Protein AF-A0A3P1SDQ8-F1 (afdb_monomer)

InterPro domains:
  IPR000157 Toll/interleukin-1 receptor homology (TIR) domain [PF13676] (14-118)
  IPR035897 Toll/interleukin-1 receptor homology (TIR) domain superfamily [G3DSA:3.40.50.10140] (2-128)
  IPR035897 Toll/interleukin-1 receptor homology (TIR) domain superfamily [SSF52200] (10-113)

Sequence (169 aa):
MNVTPAPTPTVKLFLSWYSGDRELKEDLVDRLRVRLKIEKGINFEWWDDSELSLGENWRAQLRAHIAEADYVLQLLSPGFLASEIIDEIELQKEDGPELKFLPVQLVYVDPQDKNIDWKGLNELQQFFSLGRSYEQTPTHERNAFVDALVRKIRARVLTTDGTTNWNKA

Foldseek 3Di:
DDDDDDDQEEAEEEEAEFPVCVVLCVLLVVLLVVVQPPDPSYHYDYDYLVPQDPDPCSLVVLLVSQQPHQEYEYADDPRRLVDCSLVSVLVCCVVHDNHHYAAADSDDDPLPPPVGPCSCVSVDDYDDDVPDGLVRAPPVCNSVSSVVSNVVVVVVVPPPDPDPDPPDD

Radius of gyration: 16.47 Å; Cα contacts (8 Å, |Δi|>4): 202; chains: 1; bounding box: 36×43×56 Å

pLDDT: mean 84.25, std 15.3, range [37.03, 98.38]

Secondary structure (DSSP, 8-state):
---PPPPPPEEEEEEE--GGGHHHHHHHHHHHHHHHTT-SS-EEEEEEGGGSPSSTTHHHHHHHHHHH-SEEEEEE-HHHHTSTHHHHHHHHHHHSS--EEEEEESS---TT-TTS--TTTTSS--B-BTTB-STTS-TTTHHHHHHHHHHHHHHHHH---TT--TT--

Organism: NCBI:txid100469

Solvent-accessible surface area (backbone atoms only — not comparable to full-atom values): 10176 Å² total; per-residue (Å²): 135,87,77,78,76,76,81,64,50,76,44,35,36,29,44,45,68,34,81,90,48,47,71,64,47,49,60,52,44,60,58,39,52,62,53,51,72,67,45,80,80,44,42,74,45,74,52,53,64,88,77,52,61,90,58,92,60,29,65,59,52,52,51,50,49,57,73,69,29,63,28,40,39,32,42,38,28,72,63,27,64,72,38,73,65,53,58,58,53,51,56,46,58,78,77,49,73,91,73,41,74,44,40,31,33,37,35,76,68,69,74,80,52,82,88,55,77,52,87,70,55,59,80,47,81,63,46,58,52,94,88,30,21,54,66,75,39,54,79,92,46,41,63,59,42,42,56,52,50,51,54,51,55,52,51,60,67,69,53,80,61,100,73,76,69,87,88,77,128

Mean predicted aligned error: 6.9 Å

Structure (mmCIF, N/CA/C/O backbone):
data_AF-A0A3P1SDQ8-F1
#
_entry.id   AF-A0A3P1SDQ8-F1
#
loop_
_atom_site.group_PDB
_atom_site.id
_atom_site.type_symbol
_atom_site.label_atom_id
_atom_site.label_alt_id
_atom_site.label_comp_id
_atom_site.label_asym_id
_atom_site.label_entity_id
_atom_site.label_seq_id
_atom_site.pdbx_PDB_ins_code
_atom_site.Cartn_x
_atom_site.Cartn_y
_atom_site.Cartn_z
_atom_site.occupancy
_atom_site.B_iso_or_equiv
_atom_site.auth_seq_id
_atom_site.auth_comp_id
_atom_site.auth_asym_id
_atom_site.auth_atom_id
_atom_site.pdbx_PDB_model_num
ATOM 1 N N . MET A 1 1 ? -20.810 17.967 33.895 1.00 43.44 1 MET A N 1
ATOM 2 C CA . MET A 1 1 ? -21.220 16.709 33.238 1.00 43.44 1 MET A CA 1
ATOM 3 C C . MET A 1 1 ? -19.979 16.150 32.565 1.00 43.44 1 MET A C 1
ATOM 5 O O . MET A 1 1 ? -19.465 16.811 31.674 1.00 43.44 1 MET A O 1
ATOM 9 N N . ASN A 1 2 ? -19.441 15.024 33.037 1.00 45.00 2 ASN A N 1
ATOM 10 C CA . ASN A 1 2 ? -18.306 14.380 32.374 1.00 45.00 2 ASN A CA 1
ATOM 11 C C . ASN A 1 2 ? -18.855 13.551 31.217 1.00 45.00 2 ASN A C 1
ATOM 13 O O . ASN A 1 2 ? -19.515 12.541 31.443 1.00 45.00 2 ASN A O 1
ATOM 17 N N . VAL A 1 3 ? -18.621 14.009 29.991 1.00 51.53 3 VAL A N 1
ATOM 18 C CA . VAL A 1 3 ? -18.893 13.216 28.794 1.00 51.53 3 VAL A CA 1
ATOM 19 C C . VAL A 1 3 ? -17.743 12.223 28.671 1.00 51.53 3 VAL A C 1
ATOM 21 O O . VAL A 1 3 ? -16.605 12.628 28.440 1.00 51.53 3 VAL A O 1
ATOM 24 N N . THR A 1 4 ? -18.007 10.936 28.879 1.00 52.09 4 THR A N 1
ATOM 25 C CA . THR A 1 4 ? -17.050 9.884 28.521 1.00 52.09 4 THR A CA 1
ATOM 26 C C . THR A 1 4 ? -16.827 9.973 27.008 1.00 52.09 4 THR A C 1
ATOM 28 O O . THR A 1 4 ? -17.816 9.915 26.271 1.00 52.09 4 THR A O 1
ATOM 31 N N . PRO A 1 5 ? -15.592 10.178 26.511 1.00 62.31 5 PRO A N 1
ATOM 32 C CA . PRO A 1 5 ? -15.362 10.220 25.073 1.00 62.31 5 PRO A CA 1
ATOM 33 C C . PRO A 1 5 ? -15.762 8.873 24.461 1.00 62.31 5 PRO A C 1
ATOM 35 O O . PRO A 1 5 ? -15.496 7.821 25.047 1.00 62.31 5 PRO A O 1
ATOM 38 N N . ALA A 1 6 ? -16.430 8.911 23.306 1.00 66.75 6 ALA A N 1
ATOM 39 C CA . ALA A 1 6 ? -16.764 7.706 22.556 1.00 66.75 6 ALA A CA 1
ATOM 40 C C . ALA A 1 6 ? -15.485 6.896 22.260 1.00 66.75 6 ALA A C 1
ATOM 42 O O . ALA A 1 6 ? -14.425 7.501 22.062 1.00 66.75 6 ALA A O 1
ATOM 43 N N . PRO A 1 7 ? -15.556 5.552 22.241 1.00 77.06 7 PRO A N 1
ATOM 44 C CA . PRO A 1 7 ? -14.398 4.731 21.915 1.00 77.06 7 PRO A CA 1
ATOM 45 C C . PRO A 1 7 ? -13.868 5.092 20.523 1.00 77.06 7 PRO A C 1
ATOM 47 O O . PRO A 1 7 ? -14.637 5.252 19.574 1.00 77.06 7 PRO A O 1
ATOM 50 N N . THR A 1 8 ? -12.548 5.239 20.415 1.00 83.38 8 THR A N 1
ATOM 51 C CA . THR A 1 8 ? -11.864 5.460 19.138 1.00 83.38 8 THR A CA 1
ATOM 52 C C . THR A 1 8 ? -12.131 4.266 18.214 1.00 83.38 8 THR A C 1
ATOM 54 O O . THR A 1 8 ? -11.879 3.139 18.642 1.00 83.38 8 THR A O 1
ATOM 57 N N . PRO A 1 9 ? -12.615 4.463 16.973 1.00 89.12 9 PRO A N 1
ATOM 58 C CA . PRO A 1 9 ? -12.817 3.360 16.040 1.00 89.12 9 PRO A CA 1
ATOM 59 C C . PRO A 1 9 ? -11.481 2.693 15.692 1.00 89.12 9 PRO A C 1
ATOM 61 O O . PRO A 1 9 ? -10.489 3.384 15.442 1.00 89.12 9 PRO A O 1
ATOM 64 N N . THR A 1 10 ? -11.472 1.361 15.659 1.00 92.75 10 THR A N 1
ATOM 65 C CA . THR A 1 10 ? -10.357 0.568 15.130 1.00 92.75 10 THR A CA 1
ATOM 66 C C . THR A 1 10 ? -10.589 0.300 13.649 1.00 92.75 10 THR A C 1
ATOM 68 O O . THR A 1 10 ? -11.703 -0.038 13.262 1.00 92.75 10 THR A O 1
ATOM 71 N N . VAL A 1 11 ? -9.540 0.451 12.846 1.00 93.25 11 VAL A N 1
ATOM 72 C CA . VAL A 1 11 ? -9.516 0.140 11.418 1.00 93.25 11 VAL A CA 1
ATOM 73 C C . VAL A 1 11 ? -8.430 -0.880 11.159 1.00 93.25 11 VAL A C 1
ATOM 75 O O . VAL A 1 11 ? -7.264 -0.646 11.478 1.00 93.25 11 VAL A O 1
ATOM 78 N N . LYS A 1 12 ? -8.827 -1.987 10.550 1.00 93.31 12 LYS A N 1
ATOM 79 C CA . LYS A 1 12 ? -7.978 -3.113 10.203 1.00 93.31 12 LYS A CA 1
ATOM 80 C C . LYS A 1 12 ? -7.491 -2.991 8.762 1.00 93.31 12 LYS A C 1
ATOM 82 O O . LYS A 1 12 ? -8.285 -3.031 7.823 1.00 93.31 12 LYS A O 1
ATOM 87 N N . LEU A 1 13 ? -6.185 -2.826 8.581 1.00 92.69 13 LEU A N 1
ATOM 88 C CA . LEU A 1 13 ? -5.535 -2.765 7.276 1.00 92.69 13 LEU A CA 1
ATOM 89 C C . LEU A 1 13 ? -4.804 -4.080 7.005 1.00 92.69 13 LEU A C 1
ATOM 91 O O . LEU A 1 13 ? -3.928 -4.465 7.771 1.00 92.69 13 LEU A O 1
ATOM 95 N N . PHE A 1 14 ? -5.085 -4.731 5.886 1.00 92.25 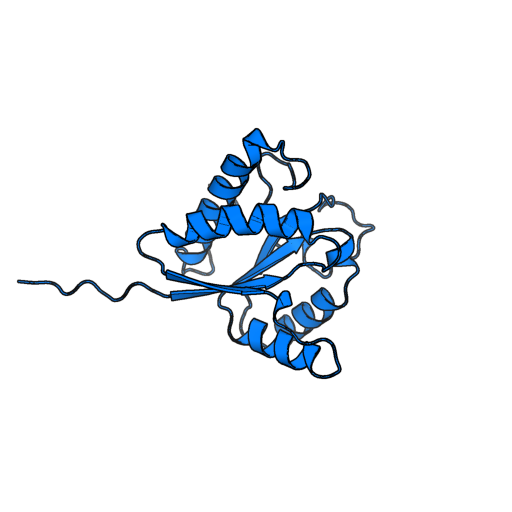14 PHE A N 1
ATOM 96 C CA . PHE A 1 14 ? -4.240 -5.818 5.401 1.00 92.25 14 PHE A CA 1
ATOM 97 C C . PHE A 1 14 ? -3.256 -5.287 4.358 1.00 92.25 14 PHE A C 1
ATOM 99 O O . PHE A 1 14 ? -3.668 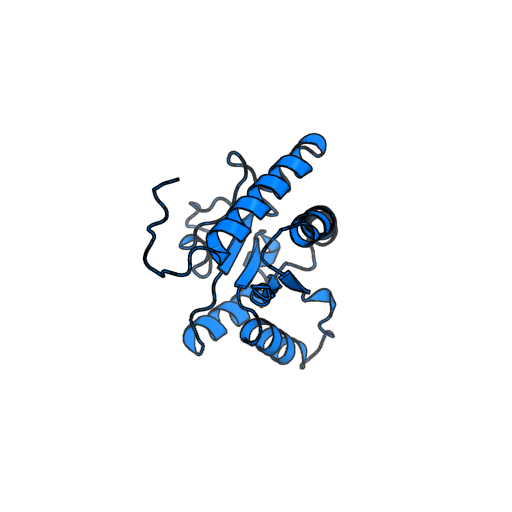-4.653 3.387 1.00 92.25 14 PHE A O 1
ATOM 106 N N . LEU A 1 15 ? -1.957 -5.521 4.552 1.00 93.44 15 LEU A N 1
ATOM 107 C CA . LEU A 1 15 ? -0.922 -5.166 3.584 1.00 93.44 15 LEU A CA 1
ATOM 108 C C . LEU A 1 15 ? -0.649 -6.343 2.643 1.00 93.44 15 LEU A C 1
ATOM 110 O O . LEU A 1 15 ? -0.160 -7.390 3.061 1.00 93.44 15 LEU A O 1
ATOM 114 N N . SER A 1 16 ? -0.887 -6.115 1.356 1.00 91.56 16 SER A N 1
ATOM 115 C CA . SER A 1 16 ? -0.626 -7.064 0.280 1.00 91.56 16 SER A CA 1
ATOM 116 C C . SER A 1 16 ? 0.511 -6.549 -0.603 1.00 91.56 16 SER A C 1
ATOM 118 O O . SER A 1 16 ? 0.505 -5.388 -1.018 1.00 91.56 16 SER A O 1
ATOM 120 N N . TRP A 1 17 ? 1.525 -7.378 -0.844 1.00 93.31 17 TRP A N 1
ATOM 121 C CA . TRP A 1 17 ? 2.751 -6.989 -1.542 1.00 93.31 17 TRP A CA 1
ATOM 122 C C . TRP A 1 17 ? 3.442 -8.221 -2.139 1.00 93.31 17 TRP A C 1
ATOM 124 O O . TRP A 1 17 ? 3.118 -9.351 -1.791 1.00 93.31 17 TRP A O 1
ATOM 134 N N . TYR A 1 18 ? 4.380 -8.017 -3.063 1.00 92.12 18 TYR A N 1
ATOM 135 C CA . TYR A 1 18 ? 5.155 -9.108 -3.650 1.00 92.12 18 TYR A CA 1
ATOM 136 C C . TYR A 1 18 ? 6.442 -9.348 -2.866 1.00 92.12 18 TYR A C 1
ATOM 138 O O . TYR A 1 18 ? 7.222 -8.420 -2.662 1.00 92.12 18 TYR A O 1
ATOM 146 N N . SER A 1 19 ? 6.711 -10.601 -2.491 1.00 90.38 19 SER A N 1
ATOM 147 C CA . SER A 1 19 ? 7.857 -10.973 -1.647 1.00 90.38 19 SER A CA 1
ATOM 148 C C . SER A 1 19 ? 9.222 -10.528 -2.196 1.00 90.38 19 SER A C 1
ATOM 150 O O . SER A 1 19 ? 10.143 -10.278 -1.416 1.00 90.38 19 SER A O 1
ATOM 152 N N . GLY A 1 20 ? 9.351 -10.369 -3.518 1.00 92.44 20 GLY A N 1
ATOM 153 C CA . GLY A 1 20 ? 10.554 -9.836 -4.165 1.00 92.44 20 GLY A CA 1
ATOM 154 C C . GLY A 1 20 ? 10.815 -8.343 -3.923 1.00 92.44 20 GLY A C 1
ATOM 155 O O . GLY A 1 20 ? 11.946 -7.905 -4.096 1.00 92.44 20 GLY A O 1
ATOM 156 N N . ASP A 1 21 ? 9.825 -7.577 -3.455 1.00 95.44 21 ASP A N 1
ATOM 157 C CA . ASP A 1 21 ? 9.936 -6.130 -3.204 1.00 95.44 21 ASP A CA 1
ATOM 158 C C . ASP A 1 21 ? 10.228 -5.791 -1.732 1.00 95.44 21 ASP A C 1
ATOM 160 O O . ASP A 1 21 ? 9.985 -4.672 -1.268 1.00 95.44 21 ASP A O 1
ATOM 164 N N . ARG A 1 22 ? 10.735 -6.765 -0.967 1.00 95.25 22 ARG A N 1
ATOM 165 C CA . ARG A 1 22 ? 10.848 -6.700 0.497 1.00 95.25 22 ARG A CA 1
ATOM 166 C C . ARG A 1 22 ? 11.561 -5.457 1.015 1.00 95.25 22 ARG A C 1
ATOM 168 O O . ARG A 1 22 ? 11.040 -4.807 1.913 1.00 95.25 22 ARG A O 1
ATOM 175 N N . GLU A 1 23 ? 12.719 -5.123 0.457 1.00 96.31 23 GLU A N 1
ATOM 176 C CA . GLU A 1 23 ? 13.522 -3.984 0.919 1.00 96.31 23 GLU A CA 1
ATOM 177 C C . GLU A 1 23 ? 12.754 -2.660 0.783 1.00 96.31 23 GLU A C 1
ATOM 179 O O . GLU A 1 23 ? 12.674 -1.863 1.719 1.00 96.31 23 GLU A O 1
ATOM 184 N N . LEU A 1 24 ? 12.130 -2.444 -0.377 1.00 97.62 24 LEU A N 1
ATOM 185 C CA . LEU A 1 24 ? 11.380 -1.225 -0.653 1.00 97.62 24 LEU A CA 1
ATOM 186 C C . LEU A 1 24 ? 10.082 -1.166 0.167 1.00 97.62 24 LEU A C 1
ATOM 188 O O . LEU A 1 24 ? 9.702 -0.094 0.648 1.00 97.62 24 LEU A O 1
ATOM 192 N N . LYS A 1 25 ? 9.431 -2.320 0.365 1.00 96.25 25 LYS A N 1
ATOM 193 C CA . LYS A 1 25 ? 8.280 -2.469 1.261 1.00 96.25 25 LYS A CA 1
ATOM 194 C C . LYS A 1 25 ? 8.643 -2.115 2.698 1.00 96.25 25 LYS A C 1
ATOM 196 O O . LYS A 1 25 ? 7.902 -1.358 3.317 1.00 96.25 25 LYS A O 1
ATOM 201 N N . GLU A 1 26 ? 9.746 -2.638 3.229 1.00 96.31 26 GLU A N 1
ATOM 202 C CA . GLU A 1 26 ? 10.172 -2.394 4.612 1.00 96.31 26 GLU A CA 1
ATOM 203 C C . GLU A 1 26 ? 10.441 -0.897 4.856 1.00 96.31 26 GLU A C 1
ATOM 205 O O . GLU A 1 26 ? 9.883 -0.339 5.802 1.00 96.31 26 GLU A O 1
ATOM 210 N N . ASP A 1 27 ? 11.147 -0.195 3.955 1.00 98.00 27 ASP A N 1
ATOM 211 C CA . ASP A 1 27 ? 11.371 1.260 4.095 1.00 98.00 27 ASP A CA 1
ATOM 212 C C . ASP A 1 27 ? 10.064 2.078 4.055 1.00 98.00 27 ASP A C 1
ATOM 214 O O . ASP A 1 27 ? 9.887 3.014 4.846 1.00 98.00 27 ASP A O 1
ATOM 218 N N . LEU A 1 28 ? 9.111 1.722 3.180 1.00 98.00 28 LEU A N 1
ATOM 219 C CA . LEU A 1 28 ? 7.791 2.366 3.149 1.00 98.00 28 LEU A CA 1
ATOM 220 C C . LEU A 1 28 ? 7.029 2.112 4.450 1.00 98.00 28 LEU A C 1
ATOM 222 O O . LEU A 1 28 ? 6.493 3.044 5.061 1.00 98.00 28 LEU A O 1
ATOM 226 N N . VAL A 1 29 ? 6.967 0.848 4.861 1.00 95.88 29 VAL A N 1
ATOM 227 C CA . VAL A 1 29 ? 6.164 0.377 5.987 1.00 95.88 29 VAL A CA 1
ATOM 228 C C . VAL A 1 29 ? 6.678 0.931 7.304 1.00 95.88 29 VAL A C 1
ATOM 230 O O . VAL A 1 29 ? 5.866 1.407 8.092 1.00 95.88 29 VAL A O 1
ATOM 233 N N . ASP A 1 30 ? 7.987 0.972 7.535 1.00 95.94 30 ASP A N 1
ATOM 234 C CA . ASP A 1 30 ? 8.553 1.518 8.772 1.00 95.94 30 ASP A CA 1
ATOM 235 C C . ASP A 1 30 ? 8.197 2.996 8.955 1.00 95.94 30 ASP A C 1
ATOM 237 O O . ASP A 1 30 ? 7.812 3.442 10.043 1.00 95.94 30 ASP A O 1
ATOM 241 N N . ARG A 1 31 ? 8.224 3.764 7.862 1.00 98.00 31 ARG A N 1
ATOM 242 C CA . ARG A 1 31 ? 7.795 5.167 7.862 1.00 98.00 31 ARG A CA 1
ATOM 243 C C . ARG A 1 31 ? 6.291 5.304 8.059 1.00 98.00 31 ARG A C 1
ATOM 245 O O . ARG A 1 31 ? 5.860 6.247 8.729 1.00 98.00 31 ARG A O 1
ATOM 252 N N . LEU A 1 32 ? 5.499 4.419 7.460 1.00 97.06 32 LEU A N 1
ATOM 253 C CA . LEU A 1 32 ? 4.039 4.443 7.534 1.00 97.06 32 LEU A CA 1
ATOM 254 C C . LEU A 1 32 ? 3.545 4.059 8.938 1.00 97.06 32 LEU A C 1
ATOM 256 O O . LEU A 1 32 ? 2.714 4.774 9.497 1.00 97.06 32 LEU A O 1
ATOM 260 N N . ARG A 1 33 ? 4.129 3.011 9.543 1.00 94.25 33 ARG A N 1
ATOM 261 C CA . ARG A 1 33 ? 3.864 2.505 10.908 1.00 94.25 33 ARG A CA 1
ATOM 262 C C . ARG A 1 33 ? 3.824 3.627 11.921 1.00 94.25 33 ARG A C 1
ATOM 264 O O . ARG A 1 33 ? 2.832 3.819 12.624 1.00 94.25 33 ARG A O 1
ATOM 271 N N . VAL A 1 34 ? 4.917 4.380 11.986 1.00 95.75 34 VAL A N 1
ATOM 272 C CA . VAL A 1 34 ? 5.085 5.415 13.007 1.00 95.75 34 VAL A CA 1
ATOM 273 C C . VAL A 1 34 ? 4.093 6.563 12.834 1.00 95.75 34 VAL A C 1
ATOM 275 O O . VAL A 1 34 ? 3.658 7.128 13.833 1.00 95.75 34 VAL A O 1
ATOM 278 N N . ARG A 1 35 ? 3.689 6.877 11.596 1.00 97.06 35 ARG A N 1
ATOM 279 C CA . ARG A 1 35 ? 2.723 7.946 11.303 1.00 97.06 35 ARG A CA 1
ATOM 280 C C . ARG A 1 35 ? 1.290 7.526 11.593 1.00 97.06 35 ARG A C 1
ATOM 282 O O . ARG A 1 35 ? 0.569 8.281 12.229 1.00 97.06 35 ARG A O 1
ATOM 289 N N . LEU A 1 36 ? 0.896 6.312 11.208 1.00 94.81 36 LEU A N 1
ATOM 290 C CA . LEU A 1 36 ? -0.432 5.790 11.539 1.00 94.81 36 LEU A CA 1
ATOM 291 C C . LEU A 1 36 ? -0.621 5.653 13.056 1.00 94.81 36 LEU A C 1
ATOM 293 O O . LEU A 1 36 ? -1.692 5.958 13.566 1.00 94.81 36 LEU A O 1
ATOM 297 N N . LYS A 1 37 ? 0.431 5.287 13.802 1.00 93.94 37 LYS A N 1
ATOM 298 C CA . LYS A 1 37 ? 0.380 5.165 15.270 1.00 93.94 37 LYS A CA 1
ATOM 299 C C . LYS A 1 37 ? 0.113 6.490 15.999 1.00 93.94 37 LYS A C 1
ATOM 301 O O . LYS A 1 37 ? -0.357 6.473 17.135 1.00 93.94 37 LYS A O 1
ATOM 306 N N . ILE A 1 38 ? 0.437 7.628 15.384 1.00 93.94 38 ILE A N 1
ATOM 307 C CA . ILE A 1 38 ? 0.219 8.960 15.974 1.00 93.94 38 ILE A CA 1
ATOM 308 C C . ILE A 1 38 ? -1.057 9.642 15.459 1.00 93.94 38 ILE A C 1
ATOM 310 O O . ILE A 1 38 ? -1.357 10.763 15.880 1.00 93.94 38 ILE A O 1
ATOM 314 N N . GLU A 1 39 ? -1.820 8.988 14.576 1.00 92.81 39 GLU A N 1
ATOM 315 C CA . GLU A 1 39 ? -3.111 9.491 14.111 1.00 92.81 39 GLU A CA 1
ATOM 316 C C . GLU A 1 39 ? -4.112 9.566 15.270 1.00 92.81 39 GLU A C 1
ATOM 318 O O . GLU A 1 39 ? -4.283 8.635 16.055 1.00 92.81 39 GLU A O 1
ATOM 323 N N . LYS A 1 40 ? -4.810 10.700 15.387 1.00 90.44 40 LYS A N 1
ATOM 324 C CA . LYS A 1 40 ? -5.848 10.887 16.409 1.00 90.44 40 LYS A CA 1
ATOM 325 C C . LYS A 1 40 ? -7.219 10.483 15.874 1.00 90.44 40 LYS A C 1
ATOM 327 O O . LYS A 1 40 ? -7.568 10.764 14.723 1.00 90.44 40 LYS A O 1
ATOM 332 N N . GLY A 1 41 ? -8.032 9.901 16.752 1.00 88.50 41 GLY A N 1
ATOM 333 C CA . GLY A 1 41 ? -9.430 9.571 16.466 1.00 88.50 41 GLY A CA 1
ATOM 334 C C . GLY A 1 41 ? -9.636 8.324 15.604 1.00 88.50 41 GLY A C 1
ATOM 335 O O . GLY A 1 41 ? -10.775 8.038 15.264 1.00 88.50 41 GLY A O 1
ATOM 336 N N . ILE A 1 42 ? -8.569 7.594 15.267 1.00 90.81 42 ILE A N 1
ATOM 337 C CA . ILE A 1 42 ? -8.612 6.293 14.591 1.00 90.81 42 ILE A CA 1
ATOM 338 C C . ILE A 1 42 ? -7.484 5.447 15.183 1.00 90.81 42 ILE A C 1
ATOM 340 O O . ILE A 1 42 ? -6.365 5.940 15.310 1.00 90.81 42 ILE A O 1
ATOM 344 N N . ASN A 1 43 ? -7.768 4.202 15.550 1.00 93.06 43 ASN A N 1
ATOM 345 C CA . ASN A 1 43 ? -6.749 3.217 15.886 1.00 93.06 43 ASN A CA 1
ATOM 346 C C . ASN A 1 43 ? -6.513 2.327 14.663 1.00 93.06 43 ASN A C 1
ATOM 348 O O . ASN A 1 43 ? -7.452 1.709 14.178 1.00 93.06 43 ASN A O 1
ATOM 352 N N . PHE A 1 44 ? -5.287 2.268 14.152 1.00 93.75 44 PHE A N 1
ATOM 353 C CA . PHE A 1 44 ? -4.958 1.403 13.020 1.00 93.75 44 PHE A CA 1
ATOM 354 C C . PHE A 1 44 ? -4.342 0.100 13.521 1.00 93.75 44 PHE A C 1
ATOM 356 O O . PHE A 1 44 ? -3.280 0.109 14.144 1.00 93.75 44 PHE A O 1
ATOM 363 N N . GLU A 1 45 ? -4.995 -1.012 13.211 1.00 92.06 45 GLU A N 1
ATOM 364 C CA . GLU A 1 45 ? -4.438 -2.357 13.319 1.00 92.06 45 GLU A CA 1
ATOM 365 C C . GLU A 1 45 ? -4.049 -2.831 11.924 1.00 92.06 45 GLU A C 1
ATOM 367 O O . GLU A 1 45 ? -4.713 -2.496 10.944 1.00 92.06 45 GLU A O 1
ATOM 372 N N . TRP A 1 46 ? -2.963 -3.589 11.812 1.00 89.00 46 TRP A N 1
ATOM 373 C CA . TRP A 1 46 ? -2.591 -4.176 10.532 1.00 89.00 46 TRP A CA 1
ATOM 374 C C . TRP A 1 46 ? -1.725 -5.409 10.668 1.00 89.00 46 TRP A C 1
ATOM 376 O O . TRP A 1 46 ? -1.060 -5.609 11.684 1.00 89.00 46 TRP A O 1
ATOM 386 N N . TRP A 1 47 ? -1.709 -6.174 9.589 1.00 86.12 47 TRP A N 1
ATOM 387 C CA . TRP A 1 47 ? -0.895 -7.361 9.385 1.00 86.12 47 TRP A CA 1
ATOM 388 C C . TRP A 1 47 ? -0.493 -7.430 7.908 1.00 86.12 47 TRP A C 1
ATOM 390 O O . TRP A 1 47 ? -1.064 -6.738 7.055 1.00 86.12 47 TRP A O 1
ATOM 400 N N . ASP A 1 48 ? 0.523 -8.231 7.605 1.00 82.81 48 ASP A N 1
ATOM 401 C CA . ASP A 1 48 ? 0.979 -8.479 6.241 1.00 82.81 48 ASP A CA 1
ATOM 402 C C . ASP A 1 48 ? 1.200 -9.977 6.002 1.00 82.81 48 ASP A C 1
ATOM 404 O O . ASP A 1 48 ? 1.129 -10.787 6.928 1.00 82.81 48 ASP A O 1
ATOM 408 N N . ASP A 1 49 ? 1.417 -10.363 4.748 1.00 73.31 49 ASP A N 1
ATOM 409 C CA . ASP A 1 49 ? 1.571 -11.772 4.382 1.00 73.31 49 ASP A CA 1
ATOM 410 C C . ASP A 1 49 ? 2.909 -12.407 4.816 1.00 73.31 49 ASP A C 1
ATOM 412 O O . ASP A 1 49 ? 3.070 -13.619 4.695 1.00 73.31 49 ASP A O 1
ATOM 416 N N . SER A 1 50 ? 3.849 -11.644 5.392 1.00 72.62 50 SER A N 1
ATOM 417 C CA . SER A 1 50 ? 5.102 -12.197 5.936 1.00 72.62 50 SER A CA 1
ATOM 418 C C . SER A 1 50 ? 4.837 -13.138 7.118 1.00 72.62 50 SER A C 1
ATOM 420 O O . SER A 1 50 ? 5.702 -13.939 7.468 1.00 72.62 50 SER A O 1
ATOM 422 N N . GLU A 1 51 ? 3.661 -13.032 7.746 1.00 65.06 51 GLU A N 1
ATOM 423 C CA . GLU A 1 51 ? 3.204 -13.913 8.826 1.00 65.06 51 GLU A CA 1
ATOM 424 C C . GLU A 1 51 ? 2.527 -15.195 8.303 1.00 65.06 51 GLU A C 1
ATOM 426 O O . GLU A 1 51 ? 2.287 -16.129 9.072 1.00 65.06 51 GLU A O 1
ATOM 431 N N . LEU A 1 52 ? 2.260 -15.283 6.993 1.00 71.81 52 LEU A N 1
ATOM 432 C CA . LEU A 1 52 ? 1.682 -16.468 6.368 1.00 71.81 52 LEU A CA 1
ATOM 433 C C . LEU A 1 52 ? 2.747 -17.551 6.190 1.00 71.81 52 LEU A C 1
ATOM 435 O O . LEU A 1 52 ? 3.772 -17.375 5.530 1.00 71.81 52 LEU A O 1
ATOM 439 N N . SER A 1 53 ? 2.492 -18.721 6.771 1.00 60.22 53 SER A N 1
ATOM 440 C CA . SER A 1 53 ? 3.379 -19.875 6.604 1.00 60.22 53 SER A CA 1
ATOM 441 C C . SER A 1 53 ? 3.236 -20.445 5.189 1.00 60.22 53 SER A C 1
ATOM 443 O O . SER A 1 53 ? 2.138 -20.825 4.779 1.00 60.22 53 SER A O 1
ATOM 445 N N . LEU A 1 54 ? 4.344 -20.532 4.446 1.00 61.38 54 LEU A N 1
ATOM 446 C CA . LEU A 1 54 ? 4.383 -21.102 3.093 1.00 61.38 54 LEU A CA 1
ATOM 447 C C . LEU A 1 54 ? 3.870 -22.559 3.089 1.00 61.38 54 LEU A C 1
ATOM 449 O O . LEU A 1 54 ? 4.350 -23.391 3.859 1.00 61.38 54 LEU A O 1
ATOM 453 N N . GLY A 1 55 ? 2.902 -22.873 2.217 1.00 66.19 55 GLY A N 1
ATOM 454 C CA . GLY A 1 55 ? 2.318 -24.215 2.047 1.00 66.19 55 GLY A CA 1
ATOM 455 C C . GLY A 1 55 ? 0.848 -24.189 1.602 1.00 66.19 55 GLY A C 1
ATOM 456 O O . GLY A 1 55 ? 0.299 -23.124 1.332 1.00 66.19 55 GLY A O 1
ATOM 457 N N . GLU A 1 56 ? 0.176 -25.350 1.564 1.00 60.84 56 GLU A N 1
ATOM 458 C CA . GLU A 1 56 ? -1.248 -25.475 1.164 1.00 60.84 56 GLU A CA 1
ATOM 459 C C . GLU A 1 56 ? -2.202 -24.590 1.993 1.00 60.84 56 GLU A C 1
ATOM 461 O O . GLU A 1 56 ? -3.270 -24.205 1.521 1.00 60.84 56 GLU A O 1
ATOM 466 N N . ASN A 1 57 ? -1.799 -24.211 3.210 1.00 76.75 57 ASN A N 1
ATOM 467 C CA . ASN A 1 57 ? -2.588 -23.374 4.113 1.00 76.75 57 ASN A CA 1
ATOM 468 C C . ASN A 1 57 ? -2.447 -21.859 3.846 1.00 76.75 57 ASN A C 1
ATOM 470 O O . ASN A 1 57 ? -3.243 -21.074 4.357 1.00 76.75 57 ASN A O 1
ATOM 474 N N . TRP A 1 58 ? -1.481 -21.431 3.022 1.00 82.69 58 TRP A N 1
ATOM 475 C CA . TRP A 1 58 ? -1.249 -20.011 2.715 1.00 82.69 58 TRP A CA 1
ATOM 476 C C . TRP A 1 58 ? -2.514 -19.331 2.188 1.00 82.69 58 TRP A C 1
ATOM 478 O O . TRP A 1 58 ? -2.919 -18.286 2.687 1.00 82.69 58 TRP A O 1
ATOM 488 N N . ARG A 1 59 ? -3.177 -19.945 1.199 1.00 82.19 59 ARG A N 1
ATOM 489 C CA . ARG A 1 59 ? -4.358 -19.362 0.542 1.00 82.19 59 ARG A CA 1
ATOM 490 C C . ARG A 1 59 ? -5.522 -19.191 1.513 1.00 82.19 59 ARG A C 1
ATOM 492 O O . ARG A 1 59 ? -6.207 -18.176 1.491 1.00 82.19 59 ARG A O 1
ATOM 499 N N . ALA A 1 60 ? -5.733 -20.171 2.390 1.00 83.81 60 ALA A N 1
ATOM 500 C CA . ALA A 1 60 ? -6.777 -20.094 3.405 1.00 83.81 60 ALA A CA 1
ATOM 501 C C . ALA A 1 60 ? -6.506 -18.963 4.409 1.00 83.81 60 ALA A C 1
ATOM 503 O O . ALA A 1 60 ? -7.419 -18.206 4.730 1.00 83.81 60 ALA A O 1
ATOM 504 N N . GLN A 1 61 ? -5.256 -18.811 4.851 1.00 84.62 61 GLN A N 1
ATOM 505 C CA . GLN A 1 61 ? -4.869 -17.734 5.762 1.00 84.62 61 GLN A CA 1
ATOM 506 C C . GLN A 1 61 ? -4.940 -16.354 5.087 1.00 84.62 61 GLN A C 1
ATOM 508 O O . GLN A 1 61 ? -5.443 -15.412 5.690 1.00 84.62 61 GLN A O 1
ATOM 513 N N . LEU A 1 62 ? -4.511 -16.238 3.825 1.00 84.81 62 LEU A N 1
ATOM 514 C CA . LEU A 1 62 ? -4.644 -15.015 3.029 1.00 84.81 62 LEU A CA 1
ATOM 515 C C . LEU A 1 62 ? -6.112 -14.584 2.926 1.00 84.81 62 LEU A C 1
ATOM 517 O O . LEU A 1 62 ? -6.435 -13.431 3.202 1.00 84.81 62 LEU A O 1
ATOM 521 N N . ARG A 1 63 ? -7.013 -15.516 2.595 1.00 84.69 63 ARG A N 1
ATOM 522 C CA . ARG A 1 63 ? -8.454 -15.238 2.529 1.00 84.69 63 ARG A CA 1
ATOM 523 C C . ARG A 1 63 ? -9.034 -14.832 3.881 1.00 84.69 63 ARG A C 1
ATOM 525 O O . ARG A 1 63 ? -9.817 -13.892 3.928 1.00 84.69 63 ARG A O 1
ATOM 532 N N . ALA A 1 64 ? -8.626 -15.481 4.973 1.00 85.44 64 ALA A N 1
ATOM 533 C CA . ALA A 1 64 ? -9.055 -15.098 6.319 1.00 85.44 64 ALA A CA 1
ATOM 534 C C . ALA A 1 64 ? -8.624 -13.661 6.661 1.00 85.44 64 ALA A C 1
ATOM 536 O O . ALA A 1 64 ? -9.441 -12.849 7.085 1.00 85.44 64 ALA A O 1
ATOM 537 N N . HIS A 1 65 ? -7.369 -13.315 6.379 1.00 86.69 65 HIS A N 1
ATOM 538 C CA . HIS A 1 65 ? -6.846 -11.964 6.553 1.00 86.69 65 HIS A CA 1
ATOM 539 C C . HIS A 1 65 ? -7.566 -10.922 5.694 1.00 86.69 65 HIS A C 1
ATOM 541 O O . HIS A 1 65 ? -7.846 -9.830 6.176 1.00 86.69 65 HIS A O 1
ATOM 547 N N . ILE A 1 66 ? -7.888 -11.239 4.440 1.00 84.88 66 ILE A N 1
ATOM 548 C CA . ILE A 1 66 ? -8.672 -10.347 3.580 1.00 84.88 66 ILE A CA 1
ATOM 549 C C . ILE A 1 66 ? -10.086 -10.159 4.150 1.00 84.88 66 ILE A C 1
ATOM 551 O O . ILE A 1 66 ? -10.560 -9.030 4.223 1.00 84.88 66 ILE A O 1
ATOM 555 N N . ALA A 1 67 ? -10.737 -11.238 4.593 1.00 85.31 67 ALA A N 1
ATOM 556 C CA . ALA A 1 67 ? -12.094 -11.201 5.139 1.00 85.31 67 ALA A CA 1
ATOM 557 C C . ALA A 1 67 ? -12.199 -10.433 6.470 1.00 85.31 67 ALA A C 1
ATOM 559 O O . ALA A 1 67 ? -13.245 -9.864 6.774 1.00 85.31 67 ALA A O 1
ATOM 560 N N . GLU A 1 68 ? -11.130 -10.412 7.268 1.00 87.81 68 GLU A N 1
ATOM 561 C CA . GLU A 1 68 ? -11.070 -9.661 8.526 1.00 87.81 68 GLU A CA 1
ATOM 562 C C . GLU A 1 68 ? -10.689 -8.183 8.355 1.00 87.81 68 GLU A C 1
ATOM 564 O O . GLU A 1 68 ? -10.835 -7.406 9.305 1.00 87.81 68 G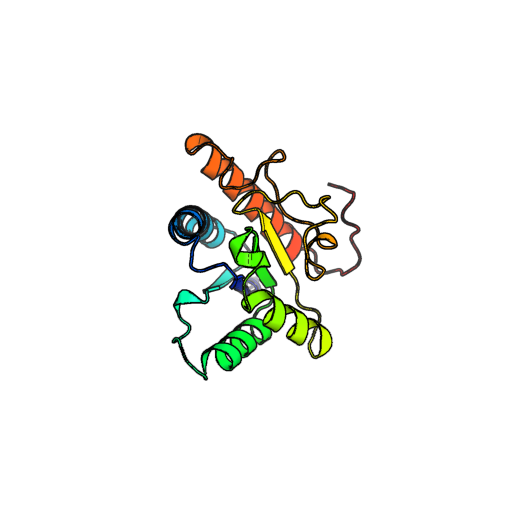LU A O 1
ATOM 569 N N . ALA A 1 69 ? -10.172 -7.793 7.189 1.00 90.06 69 ALA A N 1
ATOM 570 C CA . ALA A 1 69 ? -9.688 -6.444 6.938 1.00 90.06 69 ALA A CA 1
ATOM 571 C C . ALA A 1 69 ? -10.822 -5.483 6.555 1.00 90.06 69 ALA A C 1
ATOM 573 O O . ALA A 1 69 ? -11.682 -5.795 5.736 1.00 90.06 69 ALA A O 1
ATOM 574 N N . ASP A 1 70 ? -10.762 -4.254 7.074 1.00 90.94 70 ASP A N 1
ATOM 575 C CA . ASP A 1 70 ? -11.625 -3.162 6.612 1.00 90.94 70 ASP A CA 1
ATOM 576 C C . ASP A 1 70 ? -11.130 -2.596 5.273 1.00 90.94 70 ASP A C 1
ATOM 578 O O . ASP A 1 70 ? -11.923 -2.144 4.442 1.00 90.94 70 ASP A O 1
ATOM 582 N N . TYR A 1 71 ? -9.805 -2.591 5.077 1.00 91.00 71 TYR A N 1
ATOM 583 C CA . TYR A 1 71 ? -9.149 -2.145 3.850 1.00 91.00 71 TYR A CA 1
ATOM 584 C C . TYR A 1 71 ? -7.948 -3.026 3.503 1.00 91.00 71 TYR A C 1
ATOM 586 O O . TYR A 1 71 ? -7.199 -3.452 4.382 1.00 91.00 71 TYR A O 1
ATOM 594 N N . VAL A 1 72 ? -7.695 -3.195 2.205 1.00 91.00 72 VAL A N 1
ATOM 595 C CA . VAL A 1 72 ? -6.502 -3.882 1.690 1.00 91.00 72 VAL A CA 1
ATOM 596 C C . VAL A 1 72 ? -5.578 -2.866 1.014 1.00 91.00 72 VAL A C 1
ATOM 598 O O . VAL A 1 72 ? -5.902 -2.310 -0.040 1.00 91.00 72 VAL A O 1
ATOM 601 N N . LEU A 1 73 ? -4.421 -2.619 1.629 1.00 93.44 73 LEU A N 1
ATOM 602 C CA . LEU A 1 73 ? -3.346 -1.767 1.123 1.00 93.44 73 LEU A CA 1
ATOM 603 C C . LEU A 1 73 ? -2.457 -2.592 0.188 1.00 93.44 73 LEU A C 1
ATOM 605 O O . LEU A 1 73 ? -1.710 -3.452 0.646 1.00 93.44 73 LEU A O 1
ATOM 609 N N . GLN A 1 74 ? -2.545 -2.342 -1.116 1.00 93.19 74 GLN A N 1
ATOM 610 C CA . GLN A 1 74 ? -1.794 -3.096 -2.124 1.00 93.19 74 GLN A CA 1
ATOM 611 C C . GLN A 1 74 ? -0.570 -2.308 -2.559 1.00 93.19 74 GLN A C 1
ATOM 613 O O . GLN A 1 74 ? -0.702 -1.185 -3.044 1.00 93.19 74 GLN A O 1
ATOM 618 N N . 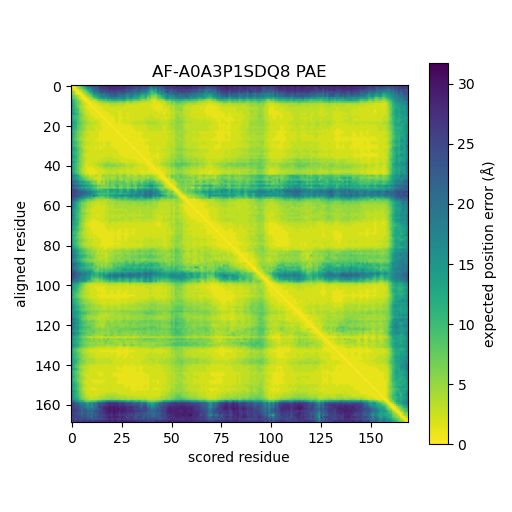LEU A 1 75 ? 0.611 -2.895 -2.415 1.00 95.56 75 LEU A N 1
ATOM 619 C CA . LEU A 1 75 ? 1.848 -2.324 -2.927 1.00 95.56 75 LEU A CA 1
ATOM 620 C C . LEU A 1 75 ? 2.069 -2.810 -4.359 1.00 95.56 75 LEU A C 1
ATOM 622 O O . LEU A 1 75 ? 2.565 -3.910 -4.586 1.00 95.56 75 LEU A O 1
ATOM 626 N N . LEU A 1 76 ? 1.671 -1.979 -5.319 1.00 95.31 76 LEU A N 1
ATOM 627 C CA . LEU A 1 76 ? 1.750 -2.290 -6.738 1.00 95.31 76 LEU A CA 1
ATOM 628 C C . LEU A 1 76 ? 3.200 -2.272 -7.222 1.00 95.31 76 LEU A C 1
ATOM 630 O O . LEU A 1 76 ? 3.952 -1.328 -6.967 1.00 95.31 76 LEU A O 1
ATOM 634 N N . SER A 1 77 ? 3.550 -3.314 -7.961 1.00 96.38 77 SER A N 1
ATOM 635 C CA . SER A 1 77 ? 4.809 -3.486 -8.673 1.00 96.38 77 SER A CA 1
ATOM 636 C C . SER A 1 77 ? 4.593 -4.461 -9.838 1.00 96.38 77 SER A C 1
ATOM 638 O O . SER A 1 77 ? 3.586 -5.179 -9.850 1.00 96.38 77 SER A O 1
ATOM 640 N N . PRO A 1 78 ? 5.528 -4.560 -10.800 1.00 95.50 78 PRO A N 1
ATOM 641 C CA . PRO A 1 78 ? 5.466 -5.607 -11.818 1.00 95.50 78 PRO A CA 1
ATOM 642 C C . PRO A 1 78 ? 5.398 -7.019 -11.213 1.00 95.50 78 PRO A C 1
ATOM 644 O O . PRO A 1 78 ? 4.649 -7.863 -11.697 1.00 95.50 78 PRO A O 1
ATOM 647 N N . GLY A 1 79 ? 6.142 -7.267 -10.128 1.00 94.38 79 GLY A N 1
ATOM 648 C CA . GLY A 1 79 ? 6.134 -8.555 -9.434 1.00 94.38 79 GLY A CA 1
ATOM 649 C C . GLY A 1 79 ? 4.795 -8.858 -8.763 1.00 94.38 79 GLY A C 1
ATOM 650 O O . GLY A 1 79 ? 4.319 -9.987 -8.827 1.00 94.38 79 GLY A O 1
ATOM 651 N N . PHE A 1 80 ? 4.144 -7.841 -8.192 1.00 93.38 80 PHE A N 1
ATOM 652 C CA . PHE A 1 80 ? 2.811 -7.970 -7.607 1.00 93.38 80 PHE A CA 1
ATOM 653 C C . PHE A 1 80 ? 1.759 -8.351 -8.648 1.00 93.38 80 PHE A C 1
ATOM 655 O O . PHE A 1 80 ? 1.014 -9.307 -8.436 1.00 93.38 80 PHE A O 1
ATOM 662 N N . LEU A 1 81 ? 1.740 -7.660 -9.792 1.00 92.31 81 LEU A N 1
ATOM 663 C CA . LEU A 1 81 ? 0.794 -7.933 -10.881 1.00 92.31 81 LEU A CA 1
ATOM 664 C C . LEU A 1 81 ? 0.988 -9.330 -11.495 1.00 92.31 81 LEU A C 1
ATOM 666 O O . LEU A 1 81 ? 0.025 -9.946 -11.943 1.00 92.31 81 LEU A O 1
ATOM 670 N N . ALA A 1 82 ? 2.218 -9.851 -11.471 1.00 91.56 82 ALA A N 1
ATOM 671 C CA . ALA A 1 82 ? 2.546 -11.200 -11.931 1.00 91.56 82 ALA A CA 1
ATOM 672 C C . ALA A 1 82 ? 2.344 -12.300 -10.867 1.00 91.56 82 ALA A C 1
ATOM 674 O O . ALA A 1 82 ? 2.528 -13.478 -11.174 1.00 91.56 82 ALA A O 1
ATOM 675 N N . SER A 1 83 ? 2.025 -11.945 -9.619 1.00 88.00 83 SER A N 1
ATOM 676 C CA . SER A 1 83 ? 1.914 -12.904 -8.511 1.00 88.00 83 SER A CA 1
ATOM 677 C C . SER A 1 83 ? 0.549 -13.596 -8.465 1.00 88.00 83 SER A C 1
ATOM 679 O O . SER A 1 83 ? -0.424 -13.080 -8.995 1.00 88.00 83 SER A O 1
ATOM 681 N N . GLU A 1 84 ? 0.448 -14.727 -7.762 1.00 83.12 84 GLU A N 1
ATOM 682 C CA . GLU A 1 84 ? -0.838 -15.408 -7.504 1.00 83.12 84 GLU A CA 1
ATOM 683 C C . GLU A 1 84 ? -1.699 -14.692 -6.437 1.00 83.12 84 GLU A C 1
ATOM 685 O O . GLU A 1 84 ? -2.859 -15.036 -6.230 1.00 83.12 84 GLU A O 1
ATOM 690 N N . ILE A 1 85 ? -1.146 -13.694 -5.731 1.00 82.44 85 ILE A N 1
ATOM 691 C CA . ILE A 1 85 ? -1.841 -12.971 -4.649 1.00 82.44 85 ILE A CA 1
ATOM 692 C C . ILE A 1 85 ? -3.044 -12.200 -5.198 1.00 82.44 85 ILE A C 1
ATOM 694 O O . ILE A 1 85 ? -4.095 -12.136 -4.563 1.00 82.44 85 ILE A O 1
ATOM 698 N N . ILE A 1 86 ? -2.883 -11.615 -6.383 1.00 81.81 86 ILE A N 1
ATOM 699 C CA . ILE A 1 86 ? -3.920 -10.827 -7.045 1.00 81.81 86 ILE A CA 1
ATOM 700 C C . ILE A 1 86 ? -5.124 -11.693 -7.445 1.00 81.81 86 ILE A C 1
ATOM 702 O O . ILE A 1 86 ? -6.251 -11.243 -7.272 1.00 81.81 86 ILE A O 1
ATOM 706 N N . ASP A 1 87 ? -4.896 -12.945 -7.861 1.00 81.25 87 ASP A N 1
ATOM 707 C CA . ASP A 1 87 ? -5.965 -13.881 -8.231 1.00 81.25 87 ASP A CA 1
ATOM 708 C C . ASP A 1 87 ? -6.824 -14.217 -7.006 1.00 81.25 87 ASP A C 1
ATOM 710 O O . ASP A 1 87 ? -8.050 -14.195 -7.061 1.00 81.25 87 ASP A O 1
ATOM 714 N N . GLU A 1 88 ? -6.188 -14.448 -5.854 1.00 80.56 88 GLU A N 1
ATOM 715 C CA . GLU A 1 88 ? -6.901 -14.684 -4.594 1.00 80.56 88 GLU A CA 1
ATOM 716 C C . GLU A 1 88 ? -7.700 -13.454 -4.144 1.00 80.56 88 GLU A C 1
ATOM 718 O O . GLU A 1 88 ? -8.819 -13.594 -3.651 1.00 80.56 88 GLU A O 1
ATOM 723 N N . ILE A 1 89 ? -7.157 -12.245 -4.326 1.00 76.44 89 ILE A N 1
ATOM 724 C CA . ILE A 1 89 ? -7.866 -10.999 -4.008 1.00 76.44 89 ILE A CA 1
ATOM 725 C C . ILE A 1 89 ? -9.093 -10.825 -4.906 1.00 76.44 89 ILE A C 1
ATOM 727 O O . ILE A 1 89 ? -10.151 -10.449 -4.403 1.00 76.44 89 ILE A O 1
ATOM 731 N N . GLU A 1 90 ? -8.970 -11.075 -6.210 1.00 74.62 90 GLU A N 1
ATOM 732 C CA . GLU A 1 90 ? -10.089 -10.981 -7.151 1.00 74.62 90 GLU A CA 1
ATOM 733 C C . GLU A 1 90 ? -11.203 -11.971 -6.824 1.00 74.62 90 GLU A C 1
ATOM 735 O O . GLU A 1 90 ? -12.357 -11.555 -6.742 1.00 74.62 90 GLU A O 1
ATOM 740 N N . LEU A 1 91 ? -10.866 -13.227 -6.518 1.00 69.81 91 LEU A N 1
ATOM 741 C CA . LEU A 1 91 ? -11.851 -14.232 -6.105 1.00 69.81 91 LEU A CA 1
ATOM 742 C C . LEU A 1 91 ? -12.647 -13.786 -4.867 1.00 69.81 91 LEU A C 1
ATOM 744 O O . LEU A 1 91 ? -13.847 -14.026 -4.775 1.00 69.81 91 LEU A O 1
ATOM 748 N N . GLN A 1 92 ? -12.016 -13.088 -3.914 1.00 71.19 92 GLN A N 1
ATOM 749 C CA . GLN A 1 92 ? -12.733 -12.557 -2.746 1.00 71.19 92 GLN A CA 1
ATOM 750 C C . GLN A 1 92 ? -13.650 -11.366 -3.070 1.00 71.19 92 GLN A C 1
ATOM 752 O O . GLN A 1 92 ? -14.589 -11.117 -2.313 1.00 71.19 92 GLN A O 1
ATOM 757 N N . LYS A 1 93 ? -13.414 -10.629 -4.166 1.00 67.88 93 LYS A N 1
ATOM 758 C CA . LYS A 1 93 ? -14.325 -9.553 -4.600 1.00 67.88 93 LYS A CA 1
ATOM 759 C C . LYS A 1 93 ? -15.657 -10.105 -5.108 1.00 67.88 93 LYS A C 1
ATOM 761 O O . LYS A 1 93 ? -16.668 -9.424 -4.970 1.00 67.88 93 LYS A O 1
ATOM 766 N N . GLU A 1 94 ? -15.651 -11.291 -5.714 1.00 66.00 94 GLU A N 1
ATOM 767 C CA . GLU A 1 94 ? -16.846 -11.897 -6.315 1.00 66.00 94 GLU A CA 1
ATOM 768 C C . GLU A 1 94 ? -17.782 -12.519 -5.265 1.00 66.00 94 GLU A C 1
ATOM 770 O O . GLU A 1 94 ? -19.002 -12.440 -5.410 1.00 66.00 94 GLU A O 1
ATOM 775 N N . ASP A 1 95 ? -17.220 -13.058 -4.177 1.00 62.31 95 ASP A N 1
ATOM 776 C CA . ASP A 1 95 ? -17.948 -13.867 -3.185 1.00 62.31 95 ASP A CA 1
ATOM 777 C C . ASP A 1 95 ? -18.165 -13.179 -1.813 1.00 62.31 95 ASP A C 1
ATOM 779 O O . ASP A 1 95 ? -18.749 -13.778 -0.904 1.00 62.31 95 ASP A O 1
ATOM 783 N N . GLY A 1 96 ? -17.695 -11.937 -1.622 1.00 61.28 96 GLY A N 1
ATOM 784 C CA . GLY A 1 96 ? -17.599 -11.279 -0.308 1.00 61.28 96 GLY A CA 1
ATOM 785 C C . GLY A 1 96 ? -18.233 -9.880 -0.193 1.00 61.28 96 GLY A C 1
ATOM 786 O O . GLY A 1 96 ? -18.727 -9.321 -1.173 1.00 61.28 96 GLY A O 1
ATOM 787 N N . PRO A 1 97 ? -18.246 -9.279 1.019 1.00 61.34 97 PRO A N 1
ATOM 788 C CA . PRO A 1 97 ? -18.574 -7.860 1.187 1.00 61.34 97 PRO A CA 1
ATOM 789 C C . PRO A 1 97 ? -17.608 -6.980 0.377 1.00 61.34 97 PRO A C 1
ATOM 791 O O . PRO A 1 97 ? -16.477 -7.382 0.117 1.00 61.34 97 PRO A O 1
ATOM 794 N N . GLU A 1 98 ? -18.036 -5.768 0.004 1.00 70.44 98 GLU A N 1
ATOM 795 C CA . GLU A 1 98 ? -17.232 -4.845 -0.813 1.00 70.44 98 GLU A CA 1
ATOM 796 C C . GLU A 1 98 ? -15.885 -4.528 -0.133 1.00 70.44 98 GLU A C 1
ATOM 798 O O . GLU A 1 98 ? -15.792 -3.680 0.761 1.00 70.44 98 GLU A O 1
ATOM 803 N N . LEU A 1 99 ? -14.830 -5.229 -0.557 1.00 73.69 99 LEU A N 1
ATOM 804 C CA . LEU A 1 99 ? -13.465 -5.012 -0.093 1.00 73.69 99 LEU A CA 1
ATOM 805 C C . LEU A 1 99 ? -12.985 -3.630 -0.536 1.00 73.69 99 LEU A C 1
ATOM 807 O O . LEU A 1 99 ? -13.019 -3.275 -1.718 1.00 73.69 99 LEU A O 1
ATOM 811 N N . LYS A 1 100 ? -12.490 -2.837 0.416 1.00 86.56 100 LYS A N 1
ATOM 812 C CA . LYS A 1 100 ? -12.019 -1.478 0.138 1.00 86.56 100 LYS A CA 1
ATOM 813 C C . LYS A 1 100 ? -10.526 -1.484 -0.139 1.00 86.56 100 LYS A C 1
ATOM 815 O O . LYS A 1 100 ? -9.690 -1.570 0.759 1.00 86.56 100 LYS A O 1
ATOM 820 N N . PHE A 1 101 ? -10.185 -1.347 -1.407 1.00 87.69 101 PHE A N 1
ATOM 821 C CA . PHE A 1 101 ? -8.801 -1.356 -1.850 1.00 87.69 101 PHE A CA 1
ATOM 822 C C . PHE A 1 101 ? -8.140 0.022 -1.763 1.00 87.69 101 PHE A C 1
ATOM 824 O O . PHE A 1 101 ? -8.746 1.052 -2.067 1.00 87.69 101 PHE A O 1
ATOM 831 N N . LEU A 1 102 ? -6.865 0.015 -1.380 1.00 92.12 102 LEU A N 1
ATOM 832 C CA . LEU A 1 102 ? -5.974 1.170 -1.337 1.00 92.12 102 LEU A CA 1
ATOM 833 C C . LEU A 1 102 ? -4.705 0.839 -2.142 1.00 92.12 102 LEU A C 1
ATOM 835 O O . LEU A 1 102 ? -3.688 0.476 -1.554 1.00 92.12 102 LEU A O 1
ATOM 839 N N . PRO A 1 103 ? -4.743 0.889 -3.484 1.00 93.31 103 PRO A N 1
ATOM 840 C CA . PRO A 1 103 ? -3.555 0.618 -4.279 1.00 93.31 103 PRO A CA 1
ATOM 841 C C . PRO A 1 103 ? -2.537 1.753 -4.148 1.00 93.31 103 PRO A C 1
ATOM 843 O O . PRO A 1 103 ? -2.872 2.928 -4.296 1.00 93.31 103 PRO A O 1
ATOM 846 N N . VAL A 1 104 ? -1.282 1.401 -3.888 1.00 96.31 104 VAL A N 1
ATOM 847 C CA . VAL A 1 104 ? -0.137 2.306 -3.751 1.00 96.31 104 VAL A CA 1
ATOM 848 C C . VAL A 1 104 ? 0.940 1.858 -4.717 1.00 96.31 104 VAL A C 1
ATOM 850 O O . VAL A 1 104 ? 1.373 0.714 -4.679 1.00 96.31 104 VAL A O 1
ATOM 853 N N . GLN A 1 105 ? 1.407 2.766 -5.563 1.00 96.56 105 GLN A N 1
ATOM 854 C CA . GLN A 1 105 ? 2.477 2.477 -6.511 1.00 96.56 105 GLN A CA 1
ATOM 855 C C . GLN A 1 105 ? 3.823 2.405 -5.791 1.00 96.56 105 GLN A C 1
ATOM 857 O O . GLN A 1 105 ? 4.442 3.431 -5.496 1.00 96.56 105 GLN A O 1
ATOM 862 N N . LEU A 1 106 ? 4.252 1.183 -5.472 1.00 97.88 106 LEU A N 1
ATOM 863 C CA . LEU A 1 106 ? 5.535 0.910 -4.836 1.00 97.88 106 LEU A CA 1
ATOM 864 C C . LEU A 1 106 ? 6.648 1.005 -5.881 1.00 97.88 106 LEU A C 1
ATOM 866 O O . LEU A 1 106 ? 7.535 1.845 -5.748 1.00 97.88 106 LEU A O 1
ATOM 870 N N . VAL A 1 107 ? 6.532 0.220 -6.951 1.00 97.50 107 VAL A N 1
ATOM 871 C CA . VAL A 1 107 ? 7.359 0.305 -8.162 1.00 97.50 107 VAL A CA 1
ATOM 872 C C . VAL A 1 107 ? 6.471 0.810 -9.288 1.00 97.50 107 VAL A C 1
ATOM 874 O O . VAL A 1 107 ? 5.315 0.410 -9.382 1.00 97.50 107 VAL A O 1
ATOM 877 N N . TYR A 1 108 ? 6.991 1.717 -10.117 1.00 95.56 108 TYR A N 1
ATOM 878 C CA . TYR A 1 108 ? 6.170 2.348 -11.145 1.00 95.56 108 TYR A CA 1
ATOM 879 C C . TYR A 1 108 ? 5.695 1.327 -12.179 1.00 95.56 108 TYR A C 1
ATOM 881 O O . TYR A 1 108 ? 6.501 0.646 -12.813 1.00 95.56 108 TYR A O 1
ATOM 889 N N . VAL A 1 109 ? 4.385 1.294 -12.383 1.00 93.56 109 VAL A N 1
ATOM 890 C CA . VAL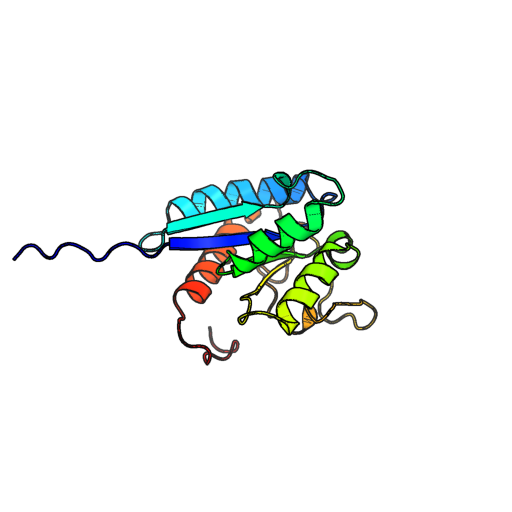 A 1 109 ? 3.728 0.624 -13.499 1.00 93.56 109 VAL A CA 1
ATOM 891 C C . VAL A 1 109 ? 2.748 1.621 -14.104 1.00 93.56 109 VAL A C 1
ATOM 893 O O . VAL A 1 109 ? 1.919 2.164 -13.374 1.00 93.56 109 VAL A O 1
ATOM 896 N N . ASP A 1 110 ? 2.848 1.888 -15.407 1.00 91.88 110 ASP A N 1
ATOM 897 C CA . ASP A 1 110 ? 2.000 2.875 -16.085 1.00 91.88 110 ASP A CA 1
ATOM 898 C C . ASP A 1 110 ? 0.526 2.430 -16.085 1.00 91.88 110 ASP A C 1
ATOM 900 O O . ASP A 1 110 ? 0.187 1.519 -16.842 1.00 91.88 110 ASP A O 1
ATOM 904 N N . PRO A 1 111 ? -0.375 3.080 -15.318 1.00 88.25 111 PRO A N 1
ATOM 905 C CA . PRO A 1 111 ? -1.782 2.675 -15.213 1.00 88.25 111 PRO A CA 1
ATOM 906 C C . PRO A 1 111 ? -2.548 2.725 -16.539 1.00 88.25 111 PRO A C 1
ATOM 908 O O . PRO A 1 111 ? -3.657 2.199 -16.629 1.00 88.25 111 PRO A O 1
ATOM 911 N N . GLN A 1 112 ? -1.998 3.404 -17.550 1.00 88.50 112 GLN A N 1
ATOM 912 C CA . GLN A 1 112 ? -2.600 3.537 -18.873 1.00 88.50 112 GLN A CA 1
ATOM 913 C C . GLN A 1 112 ? -2.073 2.506 -19.875 1.00 88.50 112 GLN A C 1
ATOM 915 O O . GLN A 1 112 ? -2.605 2.429 -20.988 1.00 88.50 112 GLN A O 1
ATOM 920 N N . ASP A 1 113 ? -1.065 1.705 -19.512 1.00 91.56 113 ASP A N 1
ATOM 921 C CA . ASP A 1 113 ? -0.552 0.660 -20.390 1.00 91.56 113 ASP A CA 1
ATOM 922 C C . ASP A 1 113 ? -1.576 -0.472 -20.521 1.00 91.56 113 ASP A C 1
ATOM 924 O O . ASP A 1 113 ? -1.837 -1.240 -19.592 1.00 91.56 113 ASP A O 1
ATOM 928 N N . LYS A 1 114 ? -2.159 -0.563 -21.718 1.00 88.62 114 LYS A N 1
ATOM 929 C CA . LYS A 1 114 ? -3.189 -1.544 -22.077 1.00 88.62 114 LYS A CA 1
ATOM 930 C C . LYS A 1 114 ? -2.627 -2.936 -22.364 1.00 88.62 114 LYS A C 1
ATOM 932 O O . LYS A 1 114 ? -3.409 -3.850 -22.597 1.00 88.62 114 LYS A O 1
ATOM 937 N N . ASN A 1 115 ? -1.304 -3.092 -22.399 1.00 93.19 115 ASN A N 1
ATOM 938 C CA . ASN A 1 115 ? -0.654 -4.386 -22.613 1.00 93.19 115 ASN A CA 1
ATOM 939 C C . ASN A 1 115 ? -0.384 -5.132 -21.301 1.00 93.19 115 ASN A C 1
ATOM 941 O O . ASN A 1 115 ? 0.109 -6.258 -21.331 1.00 93.19 115 ASN A O 1
ATOM 945 N N . ILE A 1 116 ? -0.681 -4.506 -20.163 1.00 90.88 116 ILE A N 1
ATOM 946 C CA . ILE A 1 116 ? -0.541 -5.101 -18.839 1.00 90.88 116 ILE A CA 1
ATOM 947 C C . ILE A 1 116 ? -1.883 -5.703 -18.431 1.00 90.88 116 ILE A C 1
ATOM 949 O O . ILE A 1 116 ? -2.925 -5.051 -18.527 1.00 90.88 116 ILE A O 1
ATOM 953 N N . ASP A 1 117 ? -1.848 -6.944 -17.951 1.00 89.38 117 ASP A N 1
ATOM 954 C CA . ASP A 1 117 ? -2.990 -7.536 -17.268 1.00 89.38 117 ASP A CA 1
ATOM 955 C C . ASP A 1 117 ? -3.089 -6.951 -15.857 1.00 89.38 117 ASP A C 1
ATOM 957 O O . ASP A 1 117 ? -2.348 -7.312 -14.942 1.00 89.38 117 ASP A O 1
ATOM 961 N N . TRP A 1 118 ? -3.972 -5.971 -15.714 1.00 86.25 118 TRP A N 1
ATOM 962 C CA . TRP A 1 118 ? -4.172 -5.253 -14.465 1.00 86.25 118 TRP A CA 1
ATOM 963 C C . TRP A 1 118 ? -5.110 -5.951 -13.502 1.00 86.25 118 TRP A C 1
ATOM 965 O O . TRP A 1 118 ? -5.197 -5.490 -12.362 1.00 86.25 118 TRP A O 1
ATOM 975 N N . LYS A 1 119 ? -5.831 -6.993 -13.942 1.00 82.62 119 LYS A N 1
ATOM 976 C CA . LYS A 1 119 ? -6.764 -7.722 -13.074 1.00 82.62 119 LYS A CA 1
ATOM 977 C C . LYS A 1 119 ? -7.706 -6.758 -12.320 1.00 82.62 119 LYS A C 1
ATOM 979 O O . LYS A 1 119 ? -7.767 -6.660 -11.090 1.00 82.62 119 LYS A O 1
ATOM 984 N N . GLY A 1 120 ? -8.281 -5.837 -13.102 1.00 80.38 120 GLY A N 1
ATOM 985 C CA . GLY A 1 120 ? -9.154 -4.747 -12.651 1.00 80.38 120 GLY A CA 1
ATOM 986 C C . GLY A 1 120 ? -8.516 -3.659 -11.766 1.00 80.38 120 GLY A C 1
ATOM 987 O O . GLY A 1 120 ? -9.192 -2.694 -11.412 1.00 80.38 120 GLY A O 1
ATOM 988 N N . LEU A 1 121 ? -7.234 -3.746 -11.384 1.00 80.94 121 LEU A N 1
ATOM 989 C CA . LEU A 1 121 ? -6.595 -2.768 -10.485 1.00 80.94 121 LEU A CA 1
ATOM 990 C C . LEU A 1 121 ? -6.333 -1.402 -11.130 1.00 80.94 121 LEU A C 1
ATOM 992 O O . LEU A 1 121 ? -6.154 -0.412 -10.417 1.00 80.94 121 LEU A O 1
ATOM 996 N N . ASN A 1 122 ? -6.306 -1.318 -12.458 1.00 80.25 122 ASN A N 1
ATOM 997 C CA . ASN A 1 122 ? -6.224 -0.053 -13.195 1.00 80.25 122 ASN A CA 1
ATOM 998 C C . ASN A 1 122 ? -7.506 0.785 -13.101 1.00 80.25 122 ASN A C 1
ATOM 1000 O O . ASN A 1 122 ? -7.448 1.996 -13.299 1.00 80.25 122 ASN A O 1
ATOM 1004 N N . GLU A 1 123 ? -8.647 0.171 -12.783 1.00 80.56 123 GLU A N 1
ATOM 1005 C CA . GLU A 1 123 ? -9.921 0.880 -12.603 1.00 80.56 123 GLU A CA 1
ATOM 1006 C C . GLU A 1 123 ? -10.039 1.524 -11.214 1.00 80.56 123 GLU A C 1
ATOM 1008 O O . GLU A 1 123 ? -10.848 2.428 -10.991 1.00 80.56 123 GLU A O 1
ATOM 1013 N N . LEU A 1 124 ? -9.207 1.081 -10.268 1.00 80.56 124 LEU A N 1
ATOM 1014 C CA . LEU A 1 124 ? -9.123 1.649 -8.931 1.00 80.56 124 LEU A CA 1
ATOM 1015 C C . LEU A 1 124 ? -8.254 2.906 -8.945 1.00 80.56 124 LEU A C 1
ATOM 1017 O O . LEU A 1 124 ? -7.244 2.975 -9.642 1.00 80.56 124 LEU A O 1
ATOM 1021 N N . GLN A 1 125 ? -8.577 3.893 -8.107 1.00 83.06 125 GLN A N 1
ATOM 1022 C CA . GLN A 1 125 ? -7.668 5.024 -7.954 1.00 83.06 125 GLN A CA 1
ATOM 1023 C C . GLN A 1 125 ? -6.399 4.584 -7.221 1.00 83.06 125 GLN A C 1
ATOM 1025 O O . GLN A 1 125 ? -6.409 4.302 -6.020 1.00 83.06 125 GLN A O 1
ATOM 1030 N N . GLN A 1 126 ? -5.295 4.601 -7.951 1.00 87.12 126 GLN A N 1
ATOM 1031 C CA . GLN A 1 126 ? -3.974 4.272 -7.442 1.00 87.12 126 GLN A CA 1
ATOM 1032 C C . GLN A 1 126 ? -3.319 5.513 -6.835 1.00 87.12 126 GLN A C 1
ATOM 1034 O O . GLN A 1 126 ? -3.398 6.620 -7.376 1.00 87.12 126 GLN A O 1
ATOM 1039 N N . PHE A 1 127 ? -2.672 5.347 -5.685 1.00 91.81 127 PHE A N 1
ATOM 1040 C CA . PHE A 1 127 ? -1.932 6.418 -5.044 1.00 91.81 127 PHE A CA 1
ATOM 1041 C C . PHE A 1 127 ? -0.541 6.574 -5.664 1.00 91.81 127 PHE A C 1
ATOM 1043 O O . PHE A 1 127 ? 0.273 5.650 -5.650 1.00 91.81 127 PHE A O 1
ATOM 1050 N N . PHE A 1 128 ? -0.272 7.803 -6.100 1.00 90.69 128 PHE A N 1
ATOM 1051 C CA . PHE A 1 128 ? 1.039 8.337 -6.450 1.00 90.69 128 PHE A CA 1
ATOM 1052 C C . PHE A 1 128 ? 1.291 9.600 -5.626 1.00 90.69 128 PHE A C 1
ATOM 1054 O O . PHE A 1 128 ? 0.351 10.333 -5.300 1.00 90.69 128 PHE A O 1
ATOM 1061 N N . SER A 1 129 ? 2.559 9.921 -5.366 1.00 90.12 129 SER A N 1
ATOM 1062 C CA . SER A 1 129 ? 2.927 11.237 -4.837 1.00 90.12 129 SER A CA 1
ATOM 1063 C C . SER A 1 129 ? 3.594 12.051 -5.931 1.00 90.12 129 SER A C 1
ATOM 1065 O O . SER A 1 129 ? 4.655 11.680 -6.428 1.00 90.12 129 SER A O 1
ATOM 1067 N N . LEU A 1 130 ? 2.973 13.168 -6.322 1.00 87.38 130 LEU A N 1
ATOM 1068 C CA . LEU A 1 130 ? 3.489 14.044 -7.384 1.00 87.38 130 LEU A CA 1
ATOM 1069 C C . LEU A 1 130 ? 3.793 13.276 -8.689 1.00 87.38 130 LEU A C 1
ATOM 1071 O O . LEU A 1 130 ? 4.818 13.505 -9.322 1.00 87.38 130 LEU A O 1
ATOM 1075 N N . GLY A 1 131 ? 2.928 12.320 -9.050 1.00 89.25 131 GLY A N 1
ATOM 1076 C CA . GLY A 1 131 ? 3.085 11.478 -10.243 1.00 89.25 131 GLY A CA 1
ATOM 1077 C C . GLY A 1 131 ? 4.181 10.409 -10.157 1.00 89.25 131 GLY A C 1
ATOM 1078 O O . GLY A 1 131 ? 4.439 9.747 -11.153 1.00 89.25 131 GLY A O 1
ATOM 1079 N N . ARG A 1 132 ? 4.822 10.228 -8.995 1.00 94.06 132 ARG A N 1
ATOM 1080 C CA . ARG A 1 132 ? 5.878 9.229 -8.781 1.00 94.06 132 ARG A CA 1
ATOM 1081 C C . ARG A 1 132 ? 5.393 8.065 -7.929 1.00 94.06 132 ARG A C 1
ATOM 1083 O O . ARG A 1 132 ? 4.608 8.252 -6.990 1.00 94.06 132 ARG A O 1
ATOM 1090 N N . SER A 1 133 ? 5.908 6.881 -8.250 1.00 97.31 133 SER A N 1
ATOM 1091 C CA . SER A 1 133 ? 5.893 5.729 -7.349 1.00 97.31 133 SER A CA 1
ATOM 1092 C C . SER A 1 133 ? 6.834 5.959 -6.161 1.00 97.31 133 SER A C 1
ATOM 1094 O O . SER A 1 133 ? 7.605 6.928 -6.113 1.00 97.31 133 SER A O 1
ATOM 1096 N N . TYR A 1 134 ? 6.780 5.070 -5.175 1.00 98.38 134 TYR A N 1
ATOM 1097 C CA . TYR A 1 134 ? 7.675 5.141 -4.027 1.00 98.38 134 TYR A CA 1
ATOM 1098 C C . TYR A 1 134 ? 9.144 4.915 -4.413 1.00 98.38 134 TYR A C 1
ATOM 1100 O O . TYR A 1 134 ? 10.021 5.640 -3.945 1.00 98.38 134 TYR A O 1
ATOM 1108 N N . GLU A 1 135 ? 9.405 3.965 -5.313 1.00 98.25 135 G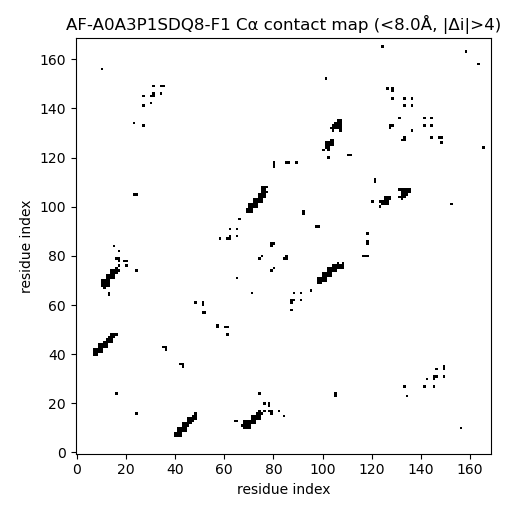LU A N 1
ATOM 1109 C CA . GLU A 1 135 ? 10.732 3.677 -5.867 1.00 98.25 135 GLU A CA 1
ATOM 1110 C C . GLU A 1 135 ? 11.359 4.918 -6.521 1.00 98.25 135 GLU A C 1
ATOM 1112 O O . GLU A 1 135 ? 12.490 5.285 -6.201 1.00 98.25 135 GLU A O 1
ATOM 1117 N N . GLN A 1 136 ? 10.580 5.632 -7.338 1.00 98.00 136 GLN A N 1
ATOM 1118 C CA . GLN A 1 136 ? 11.000 6.858 -8.022 1.00 98.00 136 GLN A CA 1
ATOM 1119 C C . GLN A 1 136 ? 11.138 8.071 -7.089 1.00 98.00 136 GLN A C 1
ATOM 1121 O O . GLN A 1 136 ? 11.614 9.131 -7.506 1.00 98.00 136 GLN A O 1
ATOM 1126 N N . THR A 1 137 ? 10.688 7.963 -5.836 1.00 97.81 137 THR A N 1
ATOM 1127 C CA . THR A 1 137 ? 10.757 9.058 -4.870 1.00 97.81 137 THR A CA 1
ATOM 1128 C C . THR A 1 137 ? 12.148 9.105 -4.224 1.00 97.81 137 THR A C 1
ATOM 1130 O O . THR A 1 137 ? 12.538 8.145 -3.548 1.00 97.81 137 THR A O 1
ATOM 1133 N N . PRO A 1 138 ? 12.893 10.226 -4.348 1.0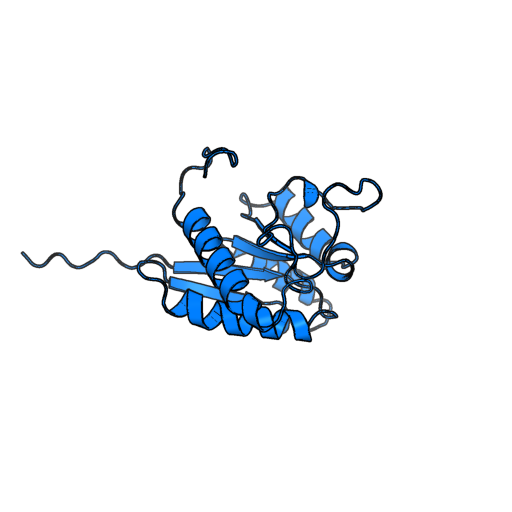0 97.00 138 PRO A N 1
ATOM 1134 C CA . PRO A 1 138 ? 14.187 10.395 -3.697 1.00 97.00 138 PRO A CA 1
ATOM 1135 C C . PRO A 1 138 ? 14.098 10.145 -2.192 1.00 97.00 138 PRO A C 1
ATOM 1137 O O . PRO A 1 138 ? 13.141 10.568 -1.544 1.00 97.00 138 PRO A O 1
ATOM 1140 N N . THR A 1 139 ? 15.125 9.533 -1.598 1.00 96.06 139 THR A N 1
ATOM 1141 C CA . THR A 1 139 ? 15.117 9.139 -0.176 1.00 96.06 139 THR A CA 1
ATOM 1142 C C . THR A 1 139 ? 14.754 10.284 0.775 1.00 96.06 139 THR A C 1
ATOM 1144 O O . THR A 1 139 ? 14.012 10.082 1.735 1.00 96.06 139 THR A O 1
ATOM 1147 N N . HIS A 1 140 ? 15.220 11.505 0.493 1.00 96.31 140 HIS A N 1
ATOM 1148 C CA . HIS A 1 140 ? 14.925 12.689 1.307 1.00 96.31 140 HIS A CA 1
ATOM 1149 C C . HIS A 1 140 ? 13.462 13.169 1.194 1.00 96.31 140 HIS A C 1
ATOM 1151 O O . HIS A 1 140 ? 12.980 13.867 2.082 1.00 96.31 140 HIS A O 1
ATOM 1157 N N . GLU A 1 141 ? 12.732 12.748 0.158 1.00 97.44 141 GLU A N 1
ATOM 1158 C CA . GLU A 1 141 ? 11.314 13.055 -0.071 1.00 97.44 141 GLU A CA 1
ATOM 1159 C C . GLU A 1 141 ? 10.373 11.909 0.340 1.00 97.44 141 GLU A C 1
ATOM 1161 O O . GLU A 1 141 ? 9.163 12.115 0.449 1.00 97.44 141 GLU A O 1
ATOM 1166 N N . ARG A 1 142 ? 10.892 10.707 0.639 1.00 97.88 142 ARG A N 1
ATOM 1167 C CA . ARG A 1 142 ? 10.071 9.541 1.028 1.00 97.88 142 ARG A CA 1
ATOM 1168 C C . ARG A 1 142 ? 9.211 9.795 2.264 1.00 97.88 142 ARG A C 1
ATOM 1170 O O . ARG A 1 142 ? 8.099 9.289 2.355 1.00 97.88 142 ARG A O 1
ATOM 1177 N N . ASN A 1 143 ? 9.673 10.628 3.195 1.00 98.25 143 ASN A N 1
ATOM 1178 C CA . ASN A 1 143 ? 8.845 11.062 4.322 1.00 98.25 143 ASN A CA 1
ATOM 1179 C C . ASN A 1 143 ? 7.603 11.840 3.861 1.00 98.25 143 ASN A C 1
ATOM 1181 O O . ASN A 1 143 ? 6.509 11.555 4.338 1.00 98.25 143 ASN A O 1
ATOM 1185 N N . ALA A 1 144 ? 7.758 12.752 2.898 1.00 97.81 144 ALA A N 1
ATOM 1186 C CA . ALA A 1 144 ? 6.651 13.530 2.352 1.00 97.81 144 ALA A CA 1
ATOM 1187 C C . ALA A 1 144 ? 5.677 12.658 1.541 1.00 97.81 144 ALA A C 1
ATOM 1189 O O . ALA A 1 144 ? 4.465 12.866 1.617 1.00 97.81 144 ALA A O 1
ATOM 1190 N N . PHE A 1 145 ? 6.188 11.652 0.816 1.00 98.19 145 PHE A N 1
ATOM 1191 C CA . PHE A 1 145 ? 5.356 10.624 0.180 1.00 98.19 145 PHE A CA 1
ATOM 1192 C C . PHE A 1 145 ? 4.467 9.927 1.211 1.00 98.19 145 PHE A C 1
ATOM 1194 O O . PHE A 1 145 ? 3.252 9.855 1.037 1.00 98.19 145 PHE A O 1
ATOM 1201 N N . VAL A 1 146 ? 5.058 9.452 2.311 1.00 98.25 146 VAL A N 1
ATOM 1202 C CA . VAL A 1 146 ? 4.316 8.715 3.338 1.00 98.25 146 VAL A CA 1
ATOM 1203 C C . VAL A 1 146 ? 3.338 9.631 4.080 1.00 98.25 146 VAL A C 1
ATOM 1205 O O . VAL A 1 146 ? 2.212 9.219 4.336 1.00 98.25 146 VAL A O 1
ATOM 1208 N N . ASP A 1 147 ? 3.693 10.890 4.350 1.00 97.94 147 ASP A N 1
ATOM 1209 C CA . ASP A 1 147 ? 2.754 11.865 4.923 1.00 97.94 147 ASP A CA 1
ATOM 1210 C C . ASP A 1 147 ? 1.533 12.078 4.010 1.00 97.94 147 ASP A C 1
ATOM 1212 O O . ASP A 1 147 ? 0.401 12.198 4.483 1.00 97.94 147 ASP A O 1
ATOM 1216 N N . ALA A 1 148 ? 1.743 12.124 2.690 1.00 97.31 148 ALA A N 1
ATOM 1217 C CA . ALA A 1 148 ? 0.660 12.219 1.715 1.00 97.31 148 ALA A CA 1
ATOM 1218 C C . ALA A 1 148 ? -0.199 10.949 1.671 1.00 97.31 148 ALA A C 1
ATOM 1220 O O . ALA A 1 148 ? -1.427 11.056 1.626 1.00 97.31 148 ALA A O 1
ATOM 1221 N N . LEU A 1 149 ? 0.425 9.772 1.754 1.00 97.00 149 LEU A N 1
ATOM 1222 C CA . LEU A 1 149 ? -0.275 8.492 1.824 1.00 97.00 149 LEU A CA 1
ATOM 1223 C C . LEU A 1 149 ? -1.156 8.407 3.079 1.00 97.00 149 LEU A C 1
ATOM 1225 O O . LEU A 1 149 ? -2.340 8.103 2.970 1.00 97.00 149 LEU A O 1
ATOM 1229 N N . VAL A 1 150 ? -0.628 8.764 4.254 1.00 96.38 150 VAL A N 1
ATOM 1230 C CA . VAL A 1 150 ? -1.376 8.772 5.526 1.00 96.38 150 VAL A CA 1
ATOM 1231 C C . VAL A 1 150 ? -2.609 9.666 5.437 1.00 96.38 150 VAL A C 1
ATOM 1233 O O . VAL A 1 150 ? -3.704 9.240 5.801 1.00 96.38 150 VAL A O 1
ATOM 1236 N N . ARG A 1 151 ? -2.472 10.876 4.875 1.00 94.88 151 ARG A N 1
ATOM 1237 C CA . ARG A 1 151 ? -3.618 11.774 4.655 1.00 94.88 151 ARG A CA 1
ATOM 1238 C C . ARG A 1 151 ? -4.692 11.135 3.775 1.00 94.88 151 ARG A C 1
ATOM 1240 O O . ARG A 1 151 ? -5.877 11.307 4.052 1.00 94.88 151 ARG A O 1
ATOM 1247 N N . LYS A 1 152 ? -4.300 10.403 2.727 1.00 92.75 152 LYS A N 1
ATOM 1248 C CA . LYS A 1 152 ? -5.243 9.723 1.826 1.00 92.75 152 LYS A CA 1
ATOM 1249 C C . LYS A 1 152 ? -5.916 8.520 2.488 1.00 92.75 152 LYS A C 1
ATOM 1251 O O . LYS A 1 152 ? -7.134 8.407 2.377 1.00 92.75 152 LYS A O 1
ATOM 1256 N N . ILE A 1 153 ? -5.170 7.692 3.223 1.00 93.31 153 ILE A N 1
ATOM 1257 C CA . ILE A 1 153 ? -5.729 6.587 4.021 1.00 93.31 153 ILE A CA 1
ATOM 1258 C C . ILE A 1 153 ? -6.755 7.144 5.011 1.00 93.31 153 ILE A C 1
ATOM 1260 O O . ILE A 1 153 ? -7.907 6.715 5.015 1.00 93.31 153 ILE A O 1
ATOM 1264 N N . ARG A 1 154 ? -6.375 8.167 5.788 1.00 92.00 154 ARG A N 1
ATOM 1265 C CA . ARG A 1 154 ? -7.266 8.819 6.753 1.00 92.00 154 ARG A CA 1
ATOM 1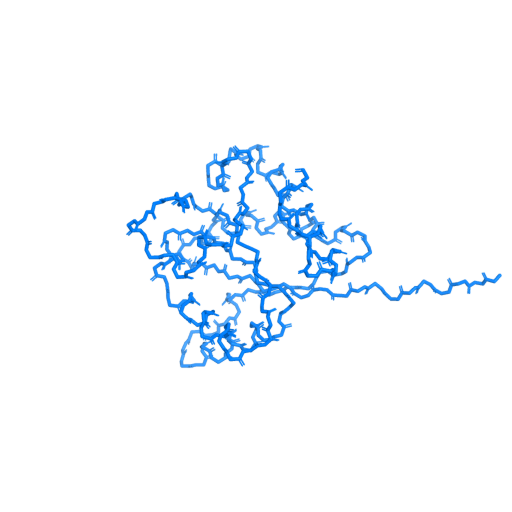266 C C . ARG A 1 154 ? -8.538 9.342 6.093 1.00 92.00 154 ARG A C 1
ATOM 1268 O O . ARG A 1 154 ? -9.628 9.102 6.603 1.00 92.00 154 ARG A O 1
ATOM 1275 N N . ALA A 1 155 ? -8.409 10.061 4.979 1.00 89.94 155 ALA A N 1
ATOM 1276 C CA . ALA A 1 155 ? -9.562 10.593 4.265 1.00 89.94 155 ALA A CA 1
ATOM 1277 C C . ALA A 1 155 ? -10.522 9.467 3.856 1.00 89.94 155 ALA A C 1
ATOM 1279 O O . ALA A 1 155 ? -11.713 9.570 4.123 1.00 89.94 155 ALA A O 1
ATOM 1280 N N . ARG A 1 156 ? -9.999 8.366 3.301 1.00 86.19 156 ARG A N 1
ATOM 1281 C CA . ARG A 1 156 ? -10.810 7.226 2.854 1.00 86.19 156 ARG A CA 1
ATOM 1282 C C . ARG A 1 156 ? -11.508 6.488 3.998 1.00 86.19 156 ARG A C 1
ATOM 1284 O O . ARG A 1 156 ? -12.602 5.966 3.796 1.00 86.19 156 ARG A O 1
ATOM 1291 N N . VAL A 1 157 ? -10.877 6.440 5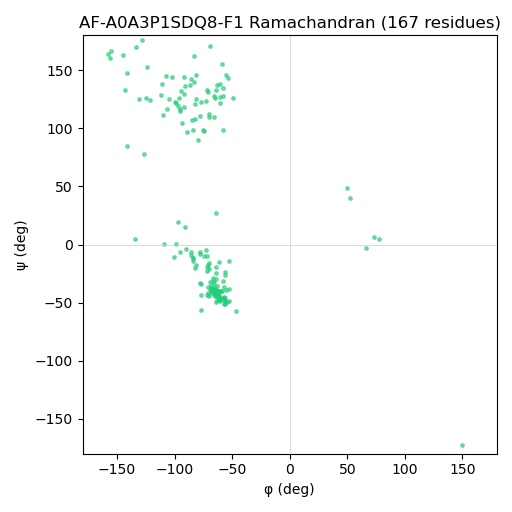.169 1.00 87.12 157 VAL A N 1
ATOM 1292 C CA . VAL A 1 157 ? -11.444 5.855 6.391 1.00 87.12 157 VAL A CA 1
ATOM 1293 C C . VAL A 1 157 ? -12.572 6.711 6.960 1.00 87.12 157 VAL A C 1
ATOM 1295 O O . VAL A 1 157 ? -13.588 6.182 7.396 1.00 87.12 157 VAL A O 1
ATOM 1298 N N . LEU A 1 158 ? -12.404 8.035 6.965 1.00 84.62 158 LEU A N 1
ATOM 1299 C CA . LEU A 1 158 ? -13.384 8.953 7.551 1.00 84.62 158 LEU A CA 1
ATOM 1300 C C . LEU A 1 158 ? -14.558 9.275 6.622 1.00 84.62 158 LEU A C 1
ATOM 1302 O O . LEU A 1 158 ? -15.603 9.713 7.096 1.00 84.62 158 LEU A O 1
ATOM 1306 N N . THR A 1 159 ? -14.413 9.078 5.312 1.00 71.75 159 THR A N 1
ATOM 1307 C CA . THR A 1 159 ? -15.535 9.154 4.371 1.00 71.75 159 THR A CA 1
ATOM 1308 C C . THR A 1 159 ? -16.334 7.851 4.431 1.00 71.75 159 THR A C 1
ATOM 1310 O O . THR A 1 159 ? -16.035 6.903 3.705 1.00 71.75 159 THR A O 1
ATOM 1313 N N . THR A 1 160 ? -17.333 7.786 5.311 1.00 54.56 160 THR A N 1
ATOM 1314 C CA . THR A 1 160 ? -18.229 6.625 5.470 1.00 54.56 160 THR A CA 1
ATOM 1315 C C . THR A 1 160 ? -19.318 6.520 4.397 1.00 54.56 160 THR A C 1
ATOM 1317 O O . THR A 1 160 ? -19.977 5.488 4.321 1.00 54.56 160 THR A O 1
ATOM 1320 N N . ASP A 1 161 ? -19.487 7.527 3.536 1.00 44.19 161 ASP A N 1
ATOM 1321 C CA . ASP A 1 161 ? -20.497 7.505 2.475 1.00 44.19 161 ASP A CA 1
ATOM 1322 C C . ASP A 1 161 ? -19.899 7.018 1.150 1.00 44.19 161 ASP A C 1
ATOM 1324 O O . ASP A 1 161 ? -19.036 7.671 0.553 1.00 44.19 161 ASP A O 1
ATOM 1328 N N . GLY A 1 162 ? -20.400 5.881 0.662 1.00 43.34 162 GLY A N 1
ATOM 1329 C CA . GLY A 1 162 ? -20.046 5.236 -0.611 1.00 43.34 162 GLY A CA 1
ATOM 1330 C C . GLY A 1 162 ? -20.386 6.027 -1.886 1.00 43.34 162 GLY A C 1
ATOM 1331 O O . GLY A 1 162 ? -20.606 5.428 -2.931 1.00 43.34 162 GLY A O 1
ATOM 1332 N N . THR A 1 163 ? -20.444 7.360 -1.837 1.00 40.34 163 THR A N 1
ATOM 1333 C CA . THR A 1 163 ? -20.875 8.217 -2.960 1.00 40.34 163 THR A CA 1
ATOM 1334 C C . THR A 1 163 ? -19.990 9.433 -3.233 1.00 40.34 163 THR A C 1
ATOM 1336 O O . THR A 1 163 ? -20.316 10.226 -4.119 1.00 40.34 163 THR A O 1
ATOM 1339 N N . THR A 1 164 ? -18.852 9.617 -2.553 1.00 40.81 164 THR A N 1
ATOM 1340 C CA . THR A 1 164 ? -17.975 10.750 -2.902 1.00 40.81 164 THR A CA 1
ATOM 1341 C C . THR A 1 164 ? -17.057 10.395 -4.067 1.00 40.81 164 THR A C 1
ATOM 1343 O O . THR A 1 164 ? -16.018 9.760 -3.918 1.00 40.81 164 THR A O 1
ATOM 1346 N N . ASN A 1 165 ? -17.498 10.835 -5.242 1.00 40.44 165 ASN A N 1
ATOM 1347 C CA . ASN A 1 165 ? -16.794 10.817 -6.515 1.00 40.44 165 ASN A CA 1
ATOM 1348 C C . ASN A 1 165 ? -15.369 11.396 -6.366 1.00 40.44 165 ASN A C 1
ATOM 1350 O O . ASN A 1 165 ? -15.195 12.522 -5.897 1.00 40.44 165 ASN A O 1
ATOM 1354 N N . TRP A 1 166 ? -14.371 10.625 -6.798 1.00 49.12 166 TRP A N 1
ATOM 1355 C CA . TRP A 1 166 ? -12.923 10.846 -6.681 1.00 49.12 166 TRP A CA 1
ATOM 1356 C C . TRP A 1 166 ? -12.395 12.209 -7.191 1.00 49.12 166 TRP A C 1
ATOM 1358 O O . TRP A 1 166 ? -11.277 12.605 -6.874 1.00 49.12 166 TRP A O 1
ATOM 1368 N N . ASN A 1 167 ? -13.200 12.961 -7.945 1.00 39.41 167 ASN A N 1
ATOM 1369 C CA . ASN A 1 167 ? -12.775 14.123 -8.733 1.00 39.41 167 ASN A CA 1
ATOM 1370 C C . ASN A 1 167 ? -12.833 15.494 -8.031 1.00 39.41 167 ASN A C 1
ATOM 1372 O O . ASN A 1 167 ? -12.789 16.520 -8.711 1.00 39.41 167 ASN A O 1
ATOM 1376 N N . LYS A 1 168 ? -12.953 15.570 -6.701 1.00 41.06 168 LYS A N 1
ATOM 1377 C CA . LYS A 1 168 ? -12.897 16.862 -5.989 1.00 41.06 168 LYS A CA 1
ATOM 1378 C C . LYS A 1 168 ? -12.136 16.775 -4.666 1.00 41.06 168 LYS A C 1
ATOM 1380 O O . LYS A 1 168 ? -12.749 16.638 -3.611 1.00 41.06 168 LYS A O 1
ATOM 1385 N N . ALA A 1 169 ? -10.812 16.909 -4.736 1.00 37.03 169 ALA A N 1
ATOM 1386 C CA . ALA A 1 169 ? -9.971 17.469 -3.674 1.00 37.03 169 ALA A CA 1
ATOM 1387 C C . ALA A 1 169 ? -8.684 18.037 -4.278 1.00 37.03 169 ALA A C 1
ATOM 1389 O O . ALA A 1 169 ? -7.990 17.263 -4.976 1.00 37.03 169 ALA A O 1
#

Nearest PDB structures (foldseek):
  8e98-assembly1_A  TM=4.655E-01  e=6.564E-01  Homo sapiens
  5ide-assembly1_A  TM=5.125E-01  e=1.083E+00  Rattus norvegicus
  5idf-assembly1_C  TM=5.125E-01  e=1.083E+00  Rattus norvegicus
  5idf-assembly1_A  TM=5.125E-01  e=1.083E+00  Rattus norvegicus
  8jj2-assembly1_D  TM=3.587E-01  e=6.564E-01  Homo sapiens